Protein AF-A0ABD5WLC2-F1 (afdb_monomer_lite)

Structure (mmCIF, N/CA/C/O backbone):
data_AF-A0ABD5WLC2-F1
#
_entry.id   AF-A0ABD5WLC2-F1
#
loop_
_atom_site.group_PDB
_atom_site.id
_atom_site.type_symbol
_atom_site.label_atom_id
_atom_site.label_alt_id
_atom_site.label_comp_id
_atom_site.label_asym_id
_atom_site.label_entity_id
_atom_site.label_seq_id
_atom_site.pdbx_PDB_ins_code
_atom_site.Cartn_x
_atom_site.Cartn_y
_atom_site.Cartn_z
_atom_site.occupancy
_atom_site.B_iso_or_equiv
_atom_site.auth_seq_id
_atom_site.auth_comp_id
_atom_site.auth_asym_id
_atom_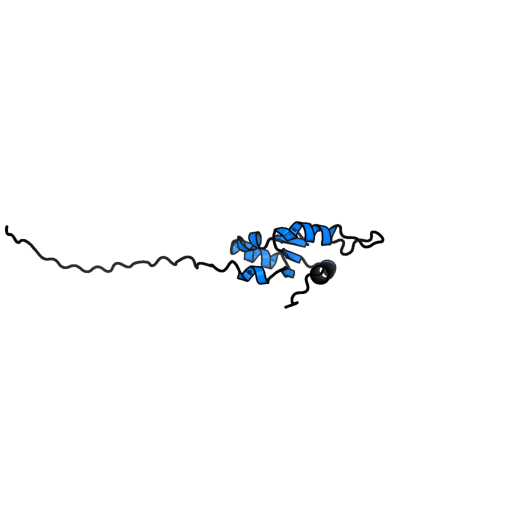site.auth_atom_id
_atom_site.pdbx_PDB_model_num
ATOM 1 N N . MET A 1 1 ? -1.142 -18.104 6.338 1.00 41.44 1 MET A N 1
ATOM 2 C CA . MET A 1 1 ? 0.045 -17.245 6.545 1.00 41.44 1 MET A CA 1
ATOM 3 C C . MET A 1 1 ? 1.067 -17.627 5.493 1.00 41.44 1 MET A C 1
ATOM 5 O O . MET A 1 1 ? 1.396 -18.803 5.408 1.00 41.44 1 MET A O 1
ATOM 9 N N . VAL A 1 2 ? 1.499 -16.685 4.658 1.00 39.34 2 VAL A N 1
ATOM 10 C CA . VAL A 1 2 ? 2.482 -16.940 3.595 1.00 39.34 2 VAL A CA 1
ATOM 11 C C . VAL A 1 2 ? 3.876 -16.928 4.231 1.00 39.34 2 VAL A C 1
ATOM 13 O O . VAL A 1 2 ? 4.502 -15.883 4.369 1.00 39.34 2 VAL A O 1
ATOM 16 N N . SER A 1 3 ? 4.316 -18.102 4.687 1.00 49.59 3 SER A N 1
ATOM 17 C CA . SER A 1 3 ? 5.538 -18.334 5.471 1.00 49.59 3 SER A CA 1
ATOM 18 C C . SER A 1 3 ? 6.831 -18.029 4.696 1.00 49.59 3 SER A C 1
ATOM 20 O O . SER A 1 3 ? 6.939 -18.297 3.501 1.00 49.59 3 SER A O 1
ATOM 22 N N . ASP A 1 4 ? 7.743 -17.352 5.393 1.00 55.06 4 ASP A N 1
ATOM 23 C CA . ASP A 1 4 ? 9.207 -17.242 5.273 1.00 55.06 4 ASP A CA 1
ATOM 24 C C . ASP A 1 4 ? 9.932 -17.834 4.054 1.00 55.06 4 ASP A C 1
ATOM 26 O O . ASP A 1 4 ? 10.586 -18.871 4.111 1.00 55.06 4 ASP A O 1
ATOM 30 N N . SER A 1 5 ? 9.967 -17.048 2.984 1.00 42.28 5 SER A N 1
ATOM 31 C CA . SER A 1 5 ? 11.115 -17.011 2.079 1.00 42.28 5 SER A CA 1
ATOM 32 C C . SER A 1 5 ? 11.302 -15.544 1.720 1.00 42.28 5 SER A C 1
ATOM 34 O O . SER A 1 5 ? 10.459 -14.964 1.033 1.00 42.28 5 SER A O 1
ATOM 36 N N . VAL A 1 6 ? 12.322 -14.916 2.304 1.00 49.66 6 VAL A N 1
ATOM 37 C CA . VAL A 1 6 ? 12.648 -13.502 2.098 1.00 49.66 6 VAL A CA 1
ATOM 38 C C . VAL A 1 6 ? 13.073 -13.360 0.641 1.00 49.66 6 VAL A C 1
ATOM 40 O O . VAL A 1 6 ? 14.160 -13.768 0.249 1.00 49.66 6 VAL A O 1
ATOM 43 N N . GLY A 1 7 ? 12.153 -12.901 -0.190 1.00 49.50 7 GLY A N 1
ATOM 44 C CA . GLY A 1 7 ? 12.321 -12.831 -1.627 1.00 49.50 7 GLY A CA 1
ATOM 45 C C . GLY A 1 7 ? 11.142 -12.069 -2.194 1.00 49.50 7 GLY A C 1
ATOM 46 O O . GLY A 1 7 ? 10.002 -12.319 -1.800 1.00 49.50 7 GLY A O 1
ATOM 47 N N . LEU A 1 8 ? 11.454 -11.131 -3.082 1.00 58.72 8 LEU A N 1
ATOM 48 C CA . LEU A 1 8 ? 10.618 -10.093 -3.697 1.00 58.72 8 LEU A CA 1
ATOM 49 C C . LEU A 1 8 ? 9.167 -10.495 -4.041 1.00 58.72 8 LEU A C 1
ATOM 51 O O . LEU A 1 8 ? 8.297 -9.635 -4.105 1.00 58.72 8 LEU A O 1
ATOM 55 N N . GLY A 1 9 ? 8.869 -11.787 -4.188 1.00 69.56 9 GLY A N 1
ATOM 56 C CA . GLY A 1 9 ? 7.538 -12.309 -4.485 1.00 69.56 9 GLY A CA 1
ATOM 57 C C . GLY A 1 9 ? 6.435 -11.933 -3.488 1.00 69.56 9 GLY A C 1
ATOM 58 O O . GLY A 1 9 ? 5.318 -11.702 -3.929 1.00 69.56 9 GLY A O 1
ATOM 59 N N . LYS A 1 10 ? 6.687 -11.826 -2.172 1.00 82.12 10 LYS A N 1
ATOM 60 C CA . LYS A 1 10 ? 5.603 -11.459 -1.224 1.00 82.12 10 LYS A CA 1
ATOM 61 C C . LYS A 1 10 ? 5.159 -10.007 -1.403 1.00 82.12 10 LYS A C 1
ATOM 63 O O . LYS A 1 10 ? 3.962 -9.746 -1.496 1.00 82.12 10 LYS A O 1
ATOM 68 N N . SER A 1 11 ? 6.121 -9.089 -1.493 1.00 86.56 11 SER A N 1
ATOM 69 C CA . SER A 1 11 ? 5.843 -7.674 -1.739 1.00 86.56 11 SER A CA 1
ATOM 70 C C . SER A 1 11 ? 5.243 -7.467 -3.126 1.00 86.56 11 SER A C 1
ATOM 72 O O . SER A 1 11 ? 4.278 -6.727 -3.260 1.00 86.56 11 SER A O 1
ATOM 74 N N . PHE A 1 12 ? 5.729 -8.199 -4.133 1.00 88.31 12 PHE A N 1
ATOM 75 C CA . PHE A 1 12 ? 5.188 -8.140 -5.490 1.00 88.31 12 PHE A CA 1
ATOM 76 C C . PHE A 1 12 ? 3.733 -8.629 -5.565 1.00 88.31 12 PHE A C 1
ATOM 78 O O . PHE A 1 12 ? 2.895 -7.968 -6.167 1.00 88.31 12 PHE A O 1
ATOM 85 N N . ILE A 1 13 ? 3.394 -9.734 -4.885 1.00 89.50 13 ILE A N 1
ATOM 86 C CA . ILE A 1 13 ? 1.998 -10.191 -4.752 1.00 89.50 13 ILE A CA 1
ATOM 87 C C . ILE A 1 13 ? 1.151 -9.131 -4.035 1.00 89.50 13 ILE A C 1
ATOM 89 O O . ILE A 1 13 ? 0.014 -8.887 -4.429 1.00 89.50 13 ILE A O 1
ATOM 93 N N . GLY A 1 14 ? 1.690 -8.495 -2.991 1.00 91.50 14 GLY A N 1
ATOM 94 C CA . GLY A 1 14 ? 1.020 -7.392 -2.304 1.00 91.50 14 GLY A CA 1
ATOM 95 C C . GLY A 1 14 ? 0.741 -6.205 -3.230 1.00 91.50 14 GLY A C 1
ATOM 96 O O . GLY A 1 14 ? -0.382 -5.708 -3.247 1.00 91.50 14 GLY A O 1
ATOM 97 N N . GLY A 1 15 ? 1.726 -5.803 -4.035 1.00 92.31 15 GLY A N 1
ATOM 98 C CA . GLY A 1 15 ? 1.581 -4.757 -5.047 1.00 92.31 15 GLY A CA 1
ATOM 99 C C . GLY A 1 15 ? 0.528 -5.098 -6.100 1.00 92.31 15 GLY A C 1
ATOM 100 O O . GLY A 1 15 ? -0.333 -4.273 -6.392 1.00 92.31 15 GLY A O 1
ATOM 101 N N . GLU A 1 16 ? 0.516 -6.336 -6.596 1.00 91.81 16 GLU A N 1
ATOM 102 C CA . GLU A 1 16 ? -0.464 -6.768 -7.600 1.00 91.81 16 GLU A CA 1
ATOM 103 C C . GLU A 1 16 ? -1.888 -6.818 -7.026 1.00 91.81 16 GLU A C 1
ATOM 105 O O . GLU A 1 16 ? -2.841 -6.406 -7.684 1.00 91.81 16 GLU A O 1
ATOM 110 N N . LEU A 1 17 ? -2.048 -7.239 -5.766 1.00 93.12 17 LEU A N 1
ATOM 111 C CA . LEU A 1 17 ? -3.337 -7.164 -5.073 1.00 93.12 17 LEU A CA 1
ATOM 112 C C . LEU A 1 17 ? -3.814 -5.716 -4.931 1.00 93.12 17 LEU A C 1
ATOM 114 O O . LEU A 1 17 ? -4.973 -5.422 -5.220 1.00 93.12 17 LEU A O 1
ATOM 118 N N . LEU A 1 18 ? -2.935 -4.805 -4.499 1.00 93.75 18 LEU A N 1
ATOM 119 C CA . LEU A 1 18 ? -3.265 -3.381 -4.403 1.00 93.75 18 LEU A CA 1
ATOM 120 C C . LEU A 1 18 ? -3.674 -2.822 -5.769 1.00 93.75 18 LEU A C 1
ATOM 122 O O . LEU A 1 18 ? -4.656 -2.086 -5.852 1.00 93.75 18 LEU A O 1
ATOM 126 N N . ARG A 1 19 ? -2.983 -3.222 -6.841 1.00 92.94 19 ARG A N 1
ATOM 127 C CA . ARG A 1 19 ? -3.305 -2.832 -8.215 1.00 92.94 19 ARG A CA 1
ATOM 128 C C . ARG A 1 19 ? -4.693 -3.300 -8.627 1.00 92.94 19 ARG A C 1
ATOM 130 O O . ARG A 1 19 ? -5.481 -2.485 -9.103 1.00 92.94 19 ARG A O 1
ATOM 137 N N . ASP A 1 20 ? -5.013 -4.571 -8.412 1.00 94.31 20 ASP A N 1
ATOM 138 C CA . ASP A 1 20 ? -6.322 -5.136 -8.752 1.00 94.31 20 ASP A CA 1
ATOM 139 C C . ASP A 1 20 ? -7.459 -4.413 -8.012 1.00 94.31 20 ASP A C 1
ATOM 141 O O . ASP A 1 20 ? -8.439 -3.963 -8.613 1.00 94.31 20 ASP A O 1
ATOM 145 N N . TYR A 1 21 ? -7.306 -4.179 -6.708 1.00 94.25 21 TYR A N 1
ATOM 146 C CA . TYR A 1 21 ? -8.295 -3.412 -5.948 1.00 94.25 21 TYR A CA 1
ATOM 147 C C . TYR A 1 21 ? -8.396 -1.960 -6.412 1.00 94.25 21 TYR A C 1
ATOM 149 O O . TYR A 1 21 ? -9.499 -1.401 -6.464 1.00 94.25 21 TYR A O 1
ATOM 157 N N . ARG A 1 22 ? -7.277 -1.352 -6.807 1.00 92.56 22 ARG A N 1
ATOM 158 C CA . ARG A 1 22 ? -7.270 0.025 -7.285 1.00 92.56 22 ARG A CA 1
ATOM 159 C C . ARG A 1 22 ? -7.958 0.177 -8.641 1.00 92.56 22 ARG A C 1
ATOM 161 O O . ARG A 1 22 ? -8.703 1.144 -8.807 1.00 92.56 22 ARG A O 1
ATOM 168 N N . LEU A 1 23 ? -7.793 -0.795 -9.544 1.00 91.19 23 LEU A N 1
ATOM 169 C CA . LEU A 1 23 ? -8.532 -0.900 -10.812 1.00 91.19 23 LEU A CA 1
ATOM 170 C C . LEU A 1 23 ? -10.042 -1.072 -10.588 1.00 91.19 23 LEU A C 1
ATOM 172 O O . LEU A 1 23 ? -10.849 -0.571 -11.368 1.00 91.19 23 LEU A O 1
ATOM 176 N N . ASN A 1 24 ? -10.433 -1.699 -9.478 1.00 93.31 24 ASN A N 1
ATOM 177 C CA . ASN A 1 24 ? -11.824 -1.823 -9.037 1.00 93.31 24 ASN A CA 1
ATOM 178 C C . ASN A 1 24 ? -12.340 -0.599 -8.243 1.00 93.31 24 ASN A C 1
ATOM 180 O O . ASN A 1 24 ? -13.376 -0.687 -7.574 1.00 93.31 24 ASN A O 1
ATOM 184 N N . ASN A 1 25 ? -11.639 0.542 -8.301 1.00 91.50 25 ASN A N 1
ATOM 185 C CA . ASN A 1 25 ? -11.968 1.788 -7.595 1.00 91.50 25 ASN A CA 1
ATOM 186 C C . ASN A 1 25 ? -12.115 1.633 -6.070 1.00 91.50 25 ASN A C 1
ATOM 188 O O . ASN A 1 25 ? -12.920 2.324 -5.444 1.00 91.50 25 ASN A O 1
ATOM 192 N N . LYS A 1 26 ? -11.350 0.723 -5.459 1.00 94.50 26 LYS A N 1
ATOM 193 C CA . LYS A 1 26 ? -11.294 0.570 -4.000 1.00 94.50 26 LYS A CA 1
ATOM 194 C C . LYS A 1 26 ? -10.180 1.421 -3.404 1.00 94.50 26 LYS A C 1
ATOM 196 O O . LYS A 1 26 ? -9.094 1.521 -3.976 1.00 94.50 26 LYS A O 1
ATOM 201 N N . ARG A 1 27 ? -10.451 2.007 -2.237 1.00 94.38 27 ARG A N 1
ATOM 202 C CA . ARG A 1 27 ? -9.461 2.730 -1.434 1.00 94.38 27 ARG A CA 1
ATOM 203 C C . ARG A 1 27 ? -8.669 1.729 -0.606 1.00 94.38 27 ARG A C 1
ATOM 205 O O . ARG A 1 27 ? -9.254 0.961 0.162 1.00 94.38 27 ARG A O 1
ATOM 212 N N . CYS A 1 28 ? -7.353 1.740 -0.757 1.00 94.75 28 CYS A N 1
ATOM 213 C CA . CYS A 1 28 ? -6.461 0.763 -0.151 1.00 94.75 28 CYS A CA 1
ATOM 214 C C . CYS A 1 28 ? -5.521 1.423 0.862 1.00 94.75 28 CYS A C 1
ATOM 216 O O . CYS A 1 28 ? -4.902 2.439 0.571 1.00 94.75 28 CYS A O 1
ATOM 218 N N . LEU A 1 29 ? -5.374 0.811 2.032 1.00 94.75 29 LEU A N 1
ATOM 219 C CA . LEU A 1 29 ? -4.377 1.193 3.026 1.00 94.75 29 LEU A CA 1
ATOM 220 C C . LEU A 1 29 ? -3.344 0.080 3.151 1.00 94.75 29 LEU A C 1
ATOM 222 O O . LEU A 1 29 ? -3.688 -1.061 3.468 1.00 94.75 29 LEU A O 1
ATOM 226 N N . LEU A 1 30 ? -2.077 0.416 2.948 1.00 94.56 30 LEU A N 1
ATOM 227 C CA . LEU A 1 30 ? -0.959 -0.483 3.181 1.00 94.56 30 LEU A CA 1
ATOM 228 C C . LEU A 1 30 ? -0.312 -0.155 4.530 1.00 94.56 30 LEU A C 1
ATOM 230 O O . LEU A 1 30 ? 0.142 0.962 4.759 1.00 94.56 30 LEU A O 1
ATOM 234 N N . ILE A 1 31 ? -0.255 -1.132 5.433 1.00 93.25 31 ILE A N 1
ATOM 235 C CA . ILE A 1 31 ? 0.395 -0.997 6.735 1.00 93.25 31 ILE A CA 1
ATOM 236 C C . ILE A 1 31 ? 1.689 -1.801 6.745 1.00 93.25 31 ILE A C 1
ATOM 238 O O . ILE A 1 31 ? 1.660 -3.024 6.612 1.00 93.25 31 ILE A O 1
ATOM 242 N N . VAL A 1 32 ? 2.817 -1.122 6.937 1.00 92.38 32 VAL A N 1
ATOM 243 C CA . VAL A 1 32 ? 4.165 -1.706 6.822 1.00 92.38 32 VAL A CA 1
ATOM 244 C C . VAL A 1 32 ? 5.055 -1.293 7.996 1.00 92.38 32 VAL A C 1
ATOM 246 O O . VAL A 1 32 ? 4.775 -0.317 8.697 1.00 92.38 32 VAL A O 1
ATOM 249 N N . PRO A 1 33 ? 6.150 -2.008 8.285 1.00 90.31 33 PRO A N 1
ATOM 250 C CA . PRO A 1 33 ? 7.184 -1.497 9.177 1.00 90.31 33 PRO A CA 1
ATOM 251 C C . PRO A 1 33 ? 7.713 -0.138 8.708 1.00 90.31 33 PRO A C 1
ATOM 253 O O . PRO A 1 33 ? 7.908 0.066 7.517 1.00 90.31 33 PRO A O 1
ATOM 256 N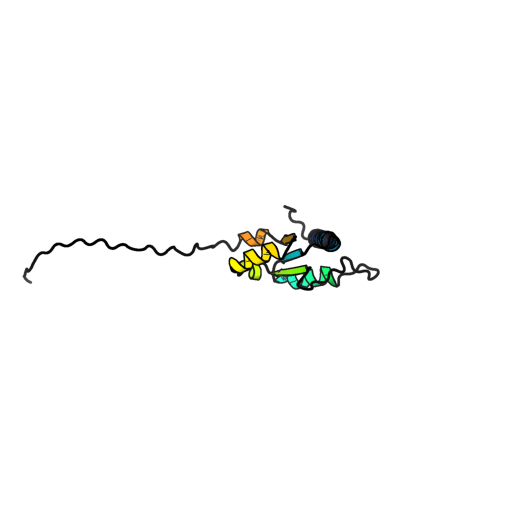 N . ALA A 1 34 ? 8.011 0.773 9.641 1.00 88.50 34 ALA A N 1
ATOM 257 C CA . ALA A 1 34 ? 8.457 2.130 9.300 1.00 88.50 34 ALA A CA 1
ATOM 258 C C . ALA A 1 34 ? 9.704 2.160 8.399 1.00 88.50 34 ALA A C 1
ATOM 260 O O . ALA A 1 34 ? 9.852 3.061 7.587 1.00 88.50 34 ALA A O 1
ATOM 261 N N . ASN A 1 35 ? 10.581 1.163 8.529 1.00 87.56 35 ASN A N 1
ATOM 262 C CA . ASN A 1 35 ? 11.793 1.030 7.726 1.00 87.56 35 ASN A CA 1
ATOM 263 C C . ASN A 1 35 ? 11.548 0.505 6.298 1.00 87.56 35 ASN A C 1
ATOM 265 O O . ASN A 1 35 ? 12.499 0.438 5.532 1.00 87.56 35 ASN A O 1
ATOM 269 N N . LEU A 1 36 ? 10.328 0.063 5.977 1.00 90.50 36 LEU A N 1
ATOM 270 C CA . LEU A 1 36 ? 9.943 -0.432 4.652 1.00 90.50 36 LEU A CA 1
ATOM 271 C C . LEU A 1 36 ? 8.997 0.527 3.922 1.00 90.50 36 LEU A C 1
ATOM 273 O O . LEU A 1 36 ? 8.679 0.263 2.771 1.00 90.50 36 LEU A O 1
ATOM 277 N N . THR A 1 37 ? 8.548 1.615 4.557 1.00 91.56 37 THR A N 1
ATOM 278 C CA . THR A 1 37 ? 7.635 2.591 3.941 1.00 91.56 37 THR A CA 1
ATOM 279 C C . THR A 1 37 ? 8.183 3.099 2.610 1.00 91.56 37 THR A C 1
ATOM 281 O O . THR A 1 37 ? 7.515 2.938 1.598 1.00 91.56 37 THR A O 1
ATOM 284 N N . ASP A 1 38 ? 9.414 3.616 2.602 1.00 91.44 38 ASP A N 1
ATOM 285 C CA . ASP A 1 38 ? 10.031 4.185 1.396 1.00 91.44 38 ASP A CA 1
ATOM 286 C C . ASP A 1 38 ? 10.230 3.111 0.319 1.00 91.44 38 ASP A C 1
ATOM 288 O O . ASP A 1 38 ? 9.858 3.303 -0.829 1.00 91.44 38 ASP A O 1
ATOM 292 N N . GLN A 1 39 ? 10.684 1.91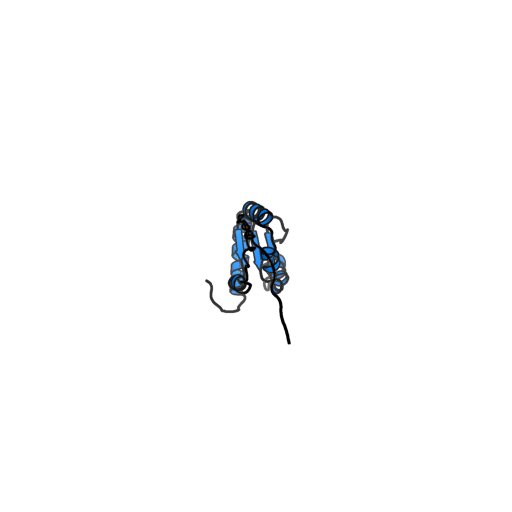7 0.716 1.00 91.50 39 GLN A N 1
ATOM 293 C CA . GLN A 1 39 ? 10.837 0.785 -0.201 1.00 91.50 39 GLN A CA 1
ATOM 294 C C . GLN A 1 39 ? 9.506 0.381 -0.862 1.00 91.50 39 GLN A C 1
ATOM 296 O O . GLN A 1 39 ? 9.488 -0.022 -2.023 1.00 91.50 39 GLN A O 1
ATOM 301 N N . TRP A 1 40 ? 8.395 0.439 -0.125 1.00 93.38 40 TRP A N 1
ATOM 302 C CA . TRP A 1 40 ? 7.070 0.148 -0.667 1.00 93.38 40 TRP A CA 1
ATOM 303 C C . TRP A 1 40 ? 6.573 1.261 -1.588 1.00 93.38 40 TRP A C 1
ATOM 305 O O . TRP A 1 40 ? 5.993 0.948 -2.623 1.00 93.38 40 TRP A O 1
ATOM 315 N N . THR A 1 41 ? 6.820 2.526 -1.248 1.00 93.56 41 THR A N 1
ATOM 316 C CA . THR A 1 41 ? 6.527 3.667 -2.124 1.00 93.56 41 THR A CA 1
ATOM 317 C C . THR A 1 41 ? 7.256 3.520 -3.459 1.00 93.56 41 THR A C 1
ATOM 319 O O . THR A 1 41 ? 6.601 3.480 -4.499 1.00 93.56 41 THR A O 1
ATOM 322 N N . ASP A 1 42 ? 8.574 3.300 -3.421 1.00 92.50 42 ASP A N 1
ATOM 323 C CA . ASP A 1 42 ? 9.409 3.111 -4.613 1.00 92.50 42 ASP A CA 1
ATOM 324 C C . ASP A 1 42 ? 8.929 1.913 -5.447 1.00 92.50 42 ASP A C 1
ATOM 326 O O . ASP A 1 42 ? 8.837 1.986 -6.671 1.00 92.50 42 ASP A O 1
ATOM 330 N N . LEU A 1 43 ? 8.571 0.798 -4.794 1.00 92.50 43 LEU A N 1
ATOM 331 C CA . LEU A 1 43 ? 8.055 -0.388 -5.480 1.00 92.50 43 LEU A CA 1
ATOM 332 C C . LEU A 1 43 ? 6.754 -0.096 -6.238 1.00 92.50 43 LEU A C 1
ATOM 334 O O . LEU A 1 43 ? 6.564 -0.611 -7.336 1.00 92.50 43 LEU A O 1
ATOM 338 N N . LEU A 1 44 ? 5.840 0.669 -5.643 1.00 92.88 44 LEU A N 1
ATOM 339 C CA . LEU A 1 44 ? 4.499 0.896 -6.182 1.00 92.88 44 LEU A CA 1
ATOM 340 C C . LEU A 1 44 ? 4.475 1.994 -7.254 1.00 92.88 44 LEU A C 1
ATOM 342 O O . LEU A 1 44 ? 3.760 1.842 -8.250 1.00 92.88 44 LEU A O 1
ATOM 346 N N . GLN A 1 45 ? 5.251 3.062 -7.058 1.00 93.50 45 GLN A N 1
ATOM 347 C CA . GLN A 1 45 ? 5.292 4.224 -7.948 1.00 93.50 45 GLN A CA 1
ATOM 348 C C . GLN A 1 45 ? 6.339 4.072 -9.056 1.00 93.50 45 GLN A C 1
ATOM 350 O O . GLN A 1 45 ? 6.002 4.223 -10.230 1.00 93.50 45 GLN A O 1
ATOM 355 N N . ASP A 1 46 ? 7.576 3.726 -8.694 1.00 91.12 46 ASP A N 1
ATOM 356 C CA . ASP A 1 46 ? 8.744 3.959 -9.551 1.00 91.12 46 ASP A CA 1
ATOM 357 C C . ASP A 1 46 ? 9.389 2.681 -10.100 1.00 91.12 46 ASP A C 1
ATOM 359 O O . ASP A 1 46 ? 10.195 2.745 -11.028 1.00 91.12 46 ASP A O 1
ATOM 363 N N . ALA A 1 47 ? 9.073 1.505 -9.552 1.00 91.06 47 ALA A N 1
ATOM 364 C CA . ALA A 1 47 ? 9.706 0.271 -9.999 1.00 91.06 47 ALA A CA 1
ATOM 365 C C . ALA A 1 47 ? 9.267 -0.119 -11.418 1.00 91.06 47 ALA A C 1
ATOM 367 O O . ALA A 1 47 ? 8.075 -0.266 -11.711 1.00 91.06 47 ALA A O 1
ATOM 368 N N . THR A 1 48 ? 10.259 -0.366 -12.275 1.00 91.62 48 THR A N 1
ATOM 369 C CA . THR A 1 48 ? 10.082 -0.729 -13.684 1.00 91.62 48 THR A CA 1
ATOM 370 C C . THR A 1 48 ? 10.748 -2.055 -14.041 1.00 91.62 48 THR A C 1
ATOM 372 O O . THR A 1 48 ? 11.706 -2.478 -13.389 1.00 91.62 48 THR A O 1
ATOM 375 N N . ASP A 1 49 ? 10.274 -2.682 -15.114 1.00 89.44 49 ASP A N 1
ATOM 376 C CA . ASP A 1 49 ? 10.939 -3.815 -15.757 1.00 89.44 49 ASP A CA 1
ATOM 377 C C . ASP A 1 49 ? 12.221 -3.401 -16.514 1.00 89.44 49 ASP A C 1
ATOM 379 O O . ASP A 1 49 ? 12.637 -2.239 -16.499 1.00 89.44 49 ASP A O 1
ATOM 383 N N . GLU A 1 50 ? 12.876 -4.373 -17.160 1.00 89.69 50 GLU A N 1
ATOM 384 C CA . GLU A 1 50 ? 14.110 -4.162 -17.936 1.00 89.69 50 GLU A CA 1
ATOM 385 C C . GLU A 1 50 ? 13.910 -3.232 -19.146 1.00 89.69 50 GLU A C 1
ATOM 387 O O . GLU A 1 50 ? 14.864 -2.596 -19.596 1.00 89.69 50 GLU A O 1
ATOM 392 N N . ASP A 1 51 ? 12.673 -3.120 -19.633 1.00 92.56 51 ASP A N 1
ATOM 393 C CA . ASP A 1 51 ? 12.278 -2.270 -20.756 1.00 92.56 51 ASP A CA 1
ATOM 394 C C . ASP A 1 51 ? 11.829 -0.865 -20.296 1.00 92.56 51 ASP A C 1
ATOM 396 O O . ASP A 1 51 ? 11.527 -0.002 -21.125 1.00 92.56 51 ASP A O 1
ATOM 400 N N . GLY A 1 52 ? 11.809 -0.605 -18.983 1.00 89.50 52 GLY A N 1
ATOM 401 C CA . GLY A 1 52 ? 11.400 0.668 -18.391 1.00 89.50 52 GLY A CA 1
ATOM 402 C C . GLY A 1 52 ? 9.888 0.838 -18.223 1.00 89.50 52 GLY A C 1
ATOM 403 O O . GLY A 1 52 ? 9.433 1.950 -17.946 1.00 89.50 52 GLY A O 1
ATOM 404 N N . ASN A 1 53 ? 9.090 -0.223 -18.367 1.00 90.50 53 ASN A N 1
ATOM 405 C CA . ASN A 1 53 ? 7.655 -0.163 -18.092 1.00 90.50 53 ASN A CA 1
ATOM 406 C C . ASN A 1 53 ? 7.398 -0.294 -16.586 1.00 90.50 53 ASN A C 1
ATOM 408 O O . ASN A 1 53 ? 7.990 -1.163 -15.943 1.00 90.50 53 ASN A O 1
ATOM 412 N N . PRO A 1 54 ? 6.492 0.508 -16.004 1.00 91.31 54 PRO A N 1
ATOM 413 C CA . PRO A 1 54 ? 6.202 0.430 -14.578 1.00 91.31 54 PRO A CA 1
ATOM 414 C C . PRO A 1 54 ? 5.494 -0.885 -14.231 1.00 91.31 54 PRO A C 1
ATOM 416 O O . PRO A 1 54 ? 4.550 -1.290 -14.914 1.00 91.31 54 PRO A O 1
ATOM 419 N N . PHE A 1 55 ? 5.904 -1.533 -13.137 1.00 88.88 55 PHE A N 1
ATOM 420 C CA . PHE A 1 55 ? 5.283 -2.784 -12.687 1.00 88.88 55 PHE A CA 1
ATOM 421 C C . PHE A 1 55 ? 3.830 -2.578 -12.247 1.00 88.88 55 PHE A C 1
ATOM 423 O O . PHE A 1 55 ? 2.935 -3.308 -12.679 1.00 88.88 55 PHE A O 1
ATOM 430 N N . PHE A 1 56 ? 3.598 -1.576 -11.392 1.00 91.44 56 PHE A N 1
ATOM 431 C CA . PHE A 1 56 ? 2.286 -1.313 -10.793 1.00 91.44 56 PHE A CA 1
ATOM 432 C C . PHE A 1 56 ? 1.714 0.046 -11.189 1.00 91.44 56 PHE A C 1
ATOM 434 O O . PHE A 1 56 ? 0.510 0.128 -11.437 1.00 91.44 56 PHE A O 1
ATOM 441 N N . ASN A 1 57 ? 2.562 1.080 -11.288 1.00 92.12 57 ASN A N 1
ATOM 442 C CA . ASN A 1 57 ? 2.158 2.455 -11.593 1.00 92.12 57 ASN A CA 1
ATOM 443 C C . ASN A 1 57 ? 1.038 2.952 -10.657 1.00 92.12 57 ASN A C 1
ATOM 445 O O . ASN A 1 57 ? 0.004 3.456 -11.106 1.00 92.12 57 ASN A O 1
ATOM 449 N N . LEU A 1 58 ? 1.204 2.719 -9.354 1.00 92.19 58 LEU A N 1
ATOM 450 C CA . LEU A 1 58 ? 0.228 3.071 -8.329 1.00 92.19 58 LEU A CA 1
ATOM 451 C C . LEU A 1 58 ? 0.693 4.297 -7.560 1.00 92.19 58 LEU A C 1
ATOM 453 O O . LEU A 1 58 ? 1.691 4.242 -6.849 1.00 92.19 58 LEU A O 1
ATOM 457 N N . ASP A 1 59 ? -0.074 5.379 -7.661 1.00 91.69 59 ASP A N 1
ATOM 458 C CA . ASP A 1 59 ? 0.229 6.608 -6.941 1.00 91.69 59 ASP A CA 1
ATOM 459 C C . ASP A 1 59 ? -0.208 6.525 -5.472 1.00 91.69 59 ASP A C 1
ATOM 461 O O . ASP A 1 59 ? -1.373 6.241 -5.172 1.00 91.69 59 ASP A O 1
ATOM 465 N N . VAL A 1 60 ? 0.728 6.778 -4.557 1.00 91.31 60 VAL A N 1
ATOM 466 C CA . VAL A 1 60 ? 0.485 6.893 -3.117 1.00 91.31 60 VAL A CA 1
ATOM 467 C C . VAL A 1 60 ? 0.036 8.326 -2.823 1.00 91.31 60 VAL A C 1
ATOM 469 O O . VAL A 1 60 ? 0.793 9.173 -2.354 1.00 91.31 60 VAL A O 1
ATOM 472 N N . ASP A 1 61 ? -1.225 8.601 -3.146 1.00 89.50 61 ASP A N 1
ATOM 473 C CA . ASP A 1 61 ? -1.838 9.931 -3.080 1.00 89.50 61 ASP A CA 1
ATOM 474 C C . ASP A 1 61 ? -2.429 10.281 -1.698 1.00 89.50 61 ASP A C 1
ATOM 476 O O . ASP A 1 61 ? -2.908 11.397 -1.480 1.00 89.50 61 ASP A O 1
ATOM 480 N N . GLY A 1 62 ? -2.446 9.327 -0.761 1.00 86.88 62 GLY A N 1
ATOM 481 C CA . GLY A 1 62 ? -3.032 9.488 0.571 1.00 86.88 62 GLY A CA 1
ATOM 482 C C . GLY A 1 62 ? -4.566 9.517 0.589 1.00 86.88 62 GLY A C 1
ATOM 483 O O . GLY A 1 62 ? -5.164 9.716 1.647 1.00 86.88 62 GLY A O 1
ATOM 484 N N . THR A 1 63 ? -5.226 9.326 -0.558 1.00 86.94 63 THR A N 1
ATOM 485 C CA . THR A 1 63 ? -6.694 9.377 -0.678 1.00 86.94 63 THR A CA 1
ATOM 486 C C . THR A 1 63 ? -7.286 8.061 -1.160 1.00 86.94 63 THR A C 1
ATOM 488 O O . THR A 1 63 ? -8.292 7.596 -0.621 1.00 86.94 63 THR A O 1
ATOM 491 N N . HIS A 1 64 ? -6.653 7.429 -2.142 1.00 89.50 64 HIS A N 1
ATOM 492 C CA . HIS A 1 64 ? -7.057 6.140 -2.674 1.00 89.50 64 HIS A CA 1
ATOM 493 C C . HIS A 1 64 ? -6.031 5.044 -2.422 1.00 89.50 64 HIS A C 1
ATOM 495 O O . HIS A 1 64 ? -6.408 3.872 -2.380 1.00 89.50 64 HIS A O 1
ATOM 501 N N . LEU A 1 65 ? -4.767 5.416 -2.244 1.00 93.94 65 LEU A N 1
ATOM 502 C CA . LEU A 1 65 ? -3.735 4.541 -1.719 1.00 93.94 65 LEU A CA 1
ATOM 503 C C . LEU A 1 65 ? -2.899 5.326 -0.711 1.00 93.94 65 LEU A C 1
ATOM 505 O O . LEU A 1 65 ? -2.326 6.359 -1.045 1.00 93.94 65 LEU A O 1
ATOM 509 N N . ASP A 1 66 ? -2.840 4.834 0.521 1.00 94.25 66 ASP A N 1
ATOM 510 C CA . ASP A 1 66 ? -1.972 5.391 1.559 1.00 94.25 66 ASP A CA 1
ATOM 511 C C . ASP A 1 66 ? -1.084 4.299 2.153 1.00 94.25 66 ASP A C 1
ATOM 513 O O . ASP A 1 66 ? -1.462 3.121 2.209 1.00 94.25 66 ASP A O 1
ATOM 517 N N . ILE A 1 67 ? 0.097 4.704 2.614 1.00 94.25 67 ILE A N 1
ATOM 518 C CA . ILE A 1 67 ? 1.048 3.838 3.300 1.00 94.25 67 ILE A CA 1
ATOM 519 C C . ILE A 1 67 ? 1.244 4.361 4.718 1.00 94.25 67 ILE A C 1
ATOM 521 O O . ILE A 1 67 ? 1.690 5.482 4.963 1.00 94.25 67 ILE A O 1
ATOM 525 N N . MET A 1 68 ? 0.946 3.506 5.688 1.00 92.19 68 MET A N 1
ATOM 526 C CA . MET A 1 68 ? 1.056 3.820 7.101 1.00 92.19 68 MET A CA 1
ATOM 527 C C . MET A 1 68 ? 2.040 2.886 7.792 1.00 92.19 68 MET A C 1
ATOM 529 O O . MET A 1 68 ? 2.007 1.670 7.629 1.00 92.19 68 MET A O 1
ATOM 533 N N . SER A 1 69 ? 2.885 3.441 8.659 1.00 91.69 69 SER A N 1
ATOM 534 C CA . SER A 1 69 ? 3.736 2.598 9.488 1.00 91.69 69 SER A CA 1
ATOM 535 C C . SER A 1 69 ? 2.940 1.905 10.599 1.00 91.69 69 SER A C 1
ATOM 537 O O . SER A 1 69 ? 2.037 2.496 11.199 1.00 91.69 69 SER A O 1
ATOM 539 N N . ILE A 1 70 ? 3.324 0.675 10.952 1.00 88.12 70 ILE A N 1
ATOM 540 C CA . ILE A 1 70 ? 2.732 -0.073 12.079 1.00 88.12 70 ILE A CA 1
ATOM 541 C C . ILE A 1 70 ? 2.757 0.764 13.367 1.00 88.12 70 ILE A C 1
ATOM 543 O O . ILE A 1 70 ? 1.768 0.817 14.095 1.00 88.12 70 ILE A O 1
ATOM 547 N N . SER A 1 71 ? 3.863 1.464 13.634 1.00 86.19 71 SER A N 1
ATOM 548 C CA . SER A 1 71 ? 4.003 2.323 14.815 1.00 86.19 71 SER A CA 1
ATOM 549 C C . SER A 1 71 ? 3.002 3.481 14.818 1.00 86.19 71 SER A C 1
ATOM 551 O O . SER A 1 71 ? 2.442 3.794 15.864 1.00 86.19 71 SER A O 1
ATOM 553 N N . LYS A 1 72 ? 2.741 4.108 13.661 1.00 86.56 72 LYS A N 1
ATOM 554 C CA . LYS A 1 72 ? 1.732 5.171 13.538 1.00 86.56 72 LYS A CA 1
ATOM 555 C C . LYS A 1 72 ? 0.329 4.611 13.760 1.00 86.56 72 LYS A C 1
ATOM 557 O O . LYS A 1 72 ? -0.422 5.189 14.537 1.00 86.56 72 LYS A O 1
ATOM 562 N N . PHE A 1 73 ? 0.023 3.461 13.162 1.00 86.56 73 PHE A N 1
ATOM 563 C CA . PHE A 1 73 ? -1.266 2.786 13.315 1.00 86.56 73 PHE A CA 1
ATOM 564 C C . PHE A 1 73 ? -1.570 2.413 14.777 1.00 86.56 73 PHE A C 1
ATOM 566 O O . PHE A 1 73 ? -2.686 2.601 15.250 1.00 86.56 73 PHE A O 1
ATOM 573 N N . GLN A 1 74 ? -0.571 1.933 15.523 1.00 83.56 74 GLN A N 1
ATOM 574 C CA . GLN A 1 74 ? -0.719 1.571 16.940 1.00 83.56 74 GLN A CA 1
ATOM 575 C C . GLN A 1 74 ? -0.954 2.771 17.868 1.00 83.56 74 GLN A C 1
ATOM 577 O O . GLN A 1 74 ? -1.526 2.601 18.942 1.00 83.56 74 GLN A O 1
ATOM 582 N N . ASN A 1 75 ? -0.523 3.967 17.464 1.00 85.69 75 ASN A N 1
ATOM 583 C CA . ASN A 1 75 ? -0.697 5.199 18.233 1.00 85.69 75 ASN A CA 1
ATOM 584 C C . ASN A 1 75 ? -2.021 5.922 17.928 1.00 85.69 75 ASN A C 1
ATOM 586 O O . ASN A 1 75 ? -2.282 6.975 18.511 1.00 85.69 75 ASN A O 1
ATOM 590 N N . LEU A 1 76 ? -2.850 5.397 17.017 1.00 84.56 76 LEU A N 1
ATOM 591 C CA . LEU A 1 76 ? -4.147 5.991 16.694 1.00 84.56 76 LEU A CA 1
ATOM 592 C C . LEU A 1 76 ? -5.128 5.860 17.865 1.00 84.56 76 LEU A C 1
ATOM 594 O O . LEU A 1 76 ? -5.163 4.853 18.576 1.00 84.56 76 LEU A O 1
ATOM 598 N N . THR A 1 77 ? -5.965 6.880 18.045 1.00 86.00 77 THR A N 1
ATOM 599 C CA . THR A 1 77 ? -7.055 6.841 19.023 1.00 86.00 77 THR A CA 1
ATOM 600 C C . THR A 1 77 ? -8.201 5.965 18.514 1.00 86.00 77 THR A C 1
ATOM 602 O O . THR A 1 77 ? -8.318 5.674 17.322 1.00 86.00 77 THR A O 1
ATOM 605 N N . TYR A 1 78 ? -9.091 5.553 19.420 1.00 82.00 78 TYR A N 1
ATOM 606 C CA . TYR A 1 78 ? -10.273 4.772 19.047 1.00 82.00 78 TYR A CA 1
ATOM 607 C C . TYR A 1 78 ? -11.177 5.509 18.048 1.00 82.00 78 TYR A C 1
ATOM 609 O O . TYR A 1 78 ? -11.714 4.883 17.140 1.00 82.00 78 TYR A O 1
ATOM 617 N N . GLU A 1 79 ? -11.321 6.826 18.203 1.00 82.50 79 GLU A N 1
ATOM 618 C CA . GLU A 1 79 ? -12.118 7.683 17.319 1.00 82.50 79 GLU A CA 1
ATOM 619 C C . GLU A 1 79 ? -11.550 7.668 15.895 1.00 82.50 79 GLU A C 1
ATOM 621 O O . GLU A 1 79 ? -12.260 7.314 14.954 1.00 82.50 79 GLU A O 1
ATOM 626 N N . THR A 1 80 ? -10.242 7.899 15.749 1.00 81.69 80 THR A N 1
ATOM 627 C CA . THR A 1 80 ? -9.564 7.838 14.448 1.00 81.69 80 THR A CA 1
ATOM 628 C C . THR A 1 80 ? -9.630 6.436 13.835 1.00 81.69 80 THR A C 1
ATOM 630 O O . THR A 1 80 ? -9.835 6.294 12.635 1.00 81.69 80 THR A O 1
ATOM 633 N N . LEU A 1 81 ? -9.546 5.367 14.635 1.00 82.50 81 LEU A N 1
ATOM 634 C CA . LEU A 1 81 ? -9.704 3.999 14.123 1.00 82.50 81 LEU A CA 1
ATOM 635 C C . LEU A 1 81 ? -11.099 3.722 13.537 1.00 82.50 81 LEU A C 1
ATOM 637 O O . LEU A 1 81 ? -11.223 2.875 12.650 1.00 82.50 81 LEU A O 1
ATOM 641 N N . GLN A 1 82 ? -12.152 4.392 14.017 1.00 81.81 82 GLN A N 1
ATOM 642 C CA . GLN A 1 82 ? -13.493 4.253 13.437 1.00 81.81 82 GLN A CA 1
ATOM 643 C C . GLN A 1 82 ? -13.609 4.975 12.095 1.00 81.81 82 GLN A C 1
ATOM 645 O O . GLN A 1 82 ? -14.185 4.419 11.162 1.00 81.81 82 GLN A O 1
ATOM 650 N N . GLU A 1 83 ? -13.010 6.159 11.971 1.00 83.00 83 GLU A N 1
ATOM 651 C CA . GLU A 1 83 ? -12.929 6.887 10.698 1.00 83.00 83 GLU A CA 1
ATOM 652 C C . GLU A 1 83 ? -12.168 6.067 9.649 1.00 83.00 83 GLU A C 1
ATOM 654 O O . GLU A 1 83 ? -12.633 5.909 8.521 1.00 83.00 83 GLU A O 1
ATOM 659 N N . PHE A 1 84 ? -11.064 5.428 10.049 1.00 81.69 84 PHE A N 1
ATOM 660 C CA . PHE A 1 8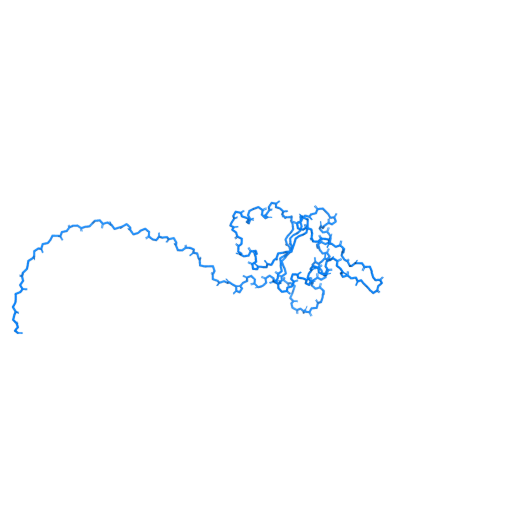4 ? -10.263 4.566 9.175 1.00 81.69 84 PHE A CA 1
ATOM 661 C C . PHE A 1 84 ? -11.074 3.429 8.548 1.00 81.69 84 PHE A C 1
ATOM 663 O O . PHE A 1 84 ? -10.920 3.142 7.363 1.00 81.69 84 PHE A O 1
ATOM 670 N N . LYS A 1 85 ? -11.978 2.804 9.312 1.00 78.75 85 LYS A N 1
ATOM 671 C CA . LYS A 1 85 ? -12.851 1.736 8.795 1.00 78.75 85 LYS A CA 1
ATOM 672 C C . LYS A 1 85 ? -13.832 2.218 7.729 1.00 78.75 85 LYS A C 1
ATOM 674 O O . LYS A 1 85 ? -14.307 1.407 6.944 1.00 78.75 85 LYS A O 1
ATOM 679 N N . GLN A 1 86 ? -14.183 3.501 7.739 1.00 83.19 86 GLN A N 1
ATOM 680 C CA . GLN A 1 86 ? -15.088 4.103 6.757 1.00 83.19 86 GLN A CA 1
ATOM 681 C C . GLN A 1 86 ? -14.327 4.674 5.551 1.00 83.19 86 GLN A C 1
ATOM 683 O O . GLN A 1 86 ? -14.892 4.824 4.464 1.00 83.19 86 GLN A O 1
ATOM 688 N N . GLN A 1 87 ? -13.049 5.005 5.738 1.00 87.81 87 GLN A N 1
ATOM 689 C CA . GLN A 1 87 ? -12.185 5.597 4.720 1.00 87.81 87 GLN A CA 1
ATOM 690 C C . GLN A 1 87 ? -11.515 4.573 3.805 1.00 87.81 87 GLN A C 1
ATOM 692 O O . GLN A 1 87 ? -11.278 4.887 2.644 1.00 87.81 87 GLN A O 1
ATOM 697 N N . TRP A 1 88 ? -11.239 3.363 4.285 1.00 92.81 88 TRP A N 1
ATOM 698 C CA . TRP A 1 88 ? -10.494 2.362 3.521 1.00 92.81 88 TRP A CA 1
ATOM 699 C C . TRP A 1 88 ? -11.337 1.114 3.282 1.00 92.81 88 TRP A C 1
ATOM 701 O O . TRP A 1 88 ? -11.919 0.560 4.212 1.00 92.81 88 TRP A O 1
ATOM 711 N N . ASP A 1 89 ? -11.388 0.664 2.030 1.00 93.31 89 ASP A N 1
ATOM 712 C CA . ASP A 1 89 ? -12.134 -0.532 1.631 1.00 93.31 89 ASP A CA 1
ATOM 713 C C . ASP A 1 89 ? -11.293 -1.802 1.821 1.00 93.31 89 ASP A C 1
ATOM 715 O O . ASP A 1 89 ? -11.820 -2.869 2.138 1.00 93.31 89 ASP A O 1
ATOM 719 N N . VAL A 1 90 ? -9.976 -1.686 1.626 1.00 93.06 90 VAL A N 1
ATOM 720 C CA . VAL A 1 90 ? -9.016 -2.788 1.736 1.00 93.06 90 VAL A CA 1
ATOM 721 C C . VAL A 1 90 ? -7.842 -2.349 2.596 1.00 93.06 90 VAL A C 1
ATOM 723 O O . VAL A 1 90 ? -7.286 -1.273 2.396 1.00 93.06 90 VAL A O 1
ATOM 726 N N . VAL A 1 91 ? -7.442 -3.200 3.541 1.00 92.19 91 VAL A N 1
ATOM 727 C CA . VAL A 1 91 ? -6.246 -2.986 4.361 1.00 92.19 91 VAL A CA 1
ATOM 728 C C . VAL A 1 91 ? -5.299 -4.158 4.155 1.00 92.19 91 VAL A C 1
ATOM 730 O O . VAL A 1 91 ? -5.617 -5.292 4.521 1.00 92.19 91 VAL A O 1
ATOM 733 N N . LEU A 1 92 ? -4.137 -3.882 3.571 1.00 92.69 92 LEU A N 1
ATOM 734 C CA . LEU A 1 92 ? -3.048 -4.840 3.444 1.00 92.69 92 LEU A CA 1
ATOM 735 C C . LEU A 1 92 ? -2.052 -4.590 4.574 1.00 92.69 92 LEU A C 1
ATOM 737 O O . LEU A 1 92 ? -1.638 -3.459 4.799 1.00 92.69 92 LEU A O 1
ATOM 741 N N . ILE A 1 93 ? -1.674 -5.638 5.301 1.00 90.69 93 ILE A N 1
ATOM 742 C CA . ILE A 1 93 ? -0.722 -5.535 6.407 1.00 90.69 93 ILE A CA 1
ATOM 743 C C . ILE A 1 93 ? 0.478 -6.415 6.095 1.00 90.69 93 ILE A C 1
ATOM 745 O O . ILE A 1 93 ? 0.366 -7.644 6.097 1.00 90.69 93 ILE A O 1
ATOM 749 N N . ASP A 1 94 ? 1.618 -5.779 5.865 1.00 88.56 94 ASP A N 1
ATOM 750 C CA . ASP A 1 94 ? 2.892 -6.463 5.725 1.00 88.56 94 ASP A CA 1
ATOM 751 C C . ASP A 1 94 ? 3.490 -6.769 7.101 1.00 88.56 94 ASP A C 1
ATOM 753 O O . ASP A 1 94 ? 3.253 -6.056 8.082 1.00 88.56 94 ASP A O 1
ATOM 757 N N . GLU A 1 95 ? 4.264 -7.852 7.192 1.00 83.81 95 GLU A N 1
ATOM 758 C CA . GLU A 1 95 ? 4.965 -8.233 8.423 1.00 83.81 95 GLU A CA 1
ATOM 759 C C . GLU A 1 95 ? 4.035 -8.300 9.654 1.00 83.81 95 GLU A C 1
ATOM 761 O O . GLU A 1 95 ? 4.415 -7.959 10.777 1.00 83.81 95 GLU A O 1
ATOM 766 N N . ALA A 1 96 ? 2.790 -8.761 9.466 1.00 79.88 96 ALA A N 1
ATOM 767 C CA . ALA A 1 96 ? 1.741 -8.727 10.492 1.00 79.88 96 ALA A CA 1
ATOM 768 C C . ALA A 1 96 ? 2.133 -9.418 11.817 1.00 79.88 96 ALA A C 1
ATOM 770 O O . ALA A 1 96 ? 1.589 -9.113 12.878 1.00 79.88 96 ALA A O 1
ATOM 771 N N . HIS A 1 97 ? 3.115 -10.324 11.795 1.00 80.12 97 HIS A N 1
ATOM 772 C CA . HIS A 1 97 ? 3.667 -10.937 13.002 1.00 80.12 97 HIS A CA 1
ATOM 773 C C . HIS A 1 97 ? 4.310 -9.910 13.960 1.00 80.12 97 HIS A C 1
ATOM 775 O O . HIS A 1 97 ? 4.300 -10.121 15.174 1.00 80.12 97 HIS A O 1
ATOM 781 N N . ARG A 1 98 ? 4.781 -8.757 13.462 1.00 74.19 98 ARG A N 1
ATOM 782 C CA . ARG A 1 98 ? 5.330 -7.658 14.276 1.00 74.19 98 ARG A CA 1
ATOM 783 C C . ARG A 1 98 ? 4.294 -6.988 15.177 1.00 74.19 98 ARG A C 1
ATOM 785 O O . ARG A 1 98 ? 4.665 -6.439 16.212 1.00 74.19 98 ARG A O 1
ATOM 792 N N . PHE A 1 99 ? 3.000 -7.111 14.871 1.00 68.81 99 PHE A N 1
ATOM 793 C CA . PHE A 1 99 ? 1.932 -6.624 15.753 1.00 68.81 99 PHE A CA 1
ATOM 794 C C . PHE A 1 99 ? 1.913 -7.335 17.110 1.00 68.81 99 PHE A C 1
ATOM 796 O O . PHE A 1 99 ? 1.443 -6.765 18.092 1.00 68.81 99 PHE A O 1
ATOM 803 N N . ARG A 1 100 ? 2.439 -8.564 17.194 1.00 63.47 100 ARG A N 1
ATOM 804 C CA . ARG A 1 100 ? 2.431 -9.357 18.431 1.00 63.47 100 ARG A CA 1
ATOM 805 C C . ARG A 1 100 ? 3.520 -8.956 19.429 1.00 63.47 100 ARG A C 1
ATOM 807 O O . ARG A 1 100 ? 3.319 -9.132 20.628 1.00 63.47 100 ARG A O 1
ATOM 814 N N . ASN A 1 101 ? 4.638 -8.390 18.971 1.00 54.94 101 ASN A N 1
ATOM 815 C CA . ASN A 1 101 ? 5.817 -8.170 19.820 1.00 54.94 101 ASN A CA 1
ATOM 816 C C . ASN A 1 101 ? 5.780 -6.892 20.678 1.00 54.94 101 ASN A C 1
ATOM 818 O O . ASN A 1 101 ? 6.615 -6.749 21.565 1.00 54.94 101 ASN A O 1
ATOM 822 N N . HIS A 1 102 ? 4.789 -6.010 20.511 1.00 53.41 102 HIS A N 1
ATOM 823 C CA . HIS A 1 102 ? 4.590 -4.843 21.391 1.00 53.41 102 HIS A CA 1
ATOM 824 C C . HIS A 1 102 ? 3.477 -5.050 22.433 1.00 53.41 102 HIS A C 1
ATOM 826 O O . HIS A 1 102 ? 2.905 -4.102 22.969 1.00 53.41 102 HIS A O 1
ATOM 832 N N . GLY A 1 103 ? 3.189 -6.314 22.762 1.00 48.16 103 GLY A N 1
ATOM 833 C CA . GLY A 1 103 ? 2.251 -6.720 23.802 1.00 48.16 103 GLY A CA 1
ATOM 834 C C . GLY A 1 103 ? 2.708 -6.365 25.221 1.00 48.16 103 GLY A C 1
ATOM 835 O O . GLY A 1 103 ? 3.070 -7.238 26.002 1.00 48.16 103 GLY A O 1
ATOM 836 N N . LYS A 1 104 ? 2.580 -5.093 25.593 1.00 40.62 104 LYS A N 1
ATOM 837 C CA . LYS A 1 104 ? 1.982 -4.721 26.879 1.00 40.62 104 LYS A CA 1
ATOM 838 C C . LYS A 1 104 ? 0.918 -3.664 26.614 1.00 40.62 104 LYS A C 1
ATOM 840 O O . LYS A 1 104 ? 1.085 -2.497 26.946 1.00 40.62 104 LYS A O 1
ATOM 845 N N . TRP A 1 105 ? -0.202 -4.096 26.035 1.00 45.81 105 TRP A N 1
ATOM 846 C CA . TRP A 1 105 ? -1.465 -3.411 26.282 1.00 4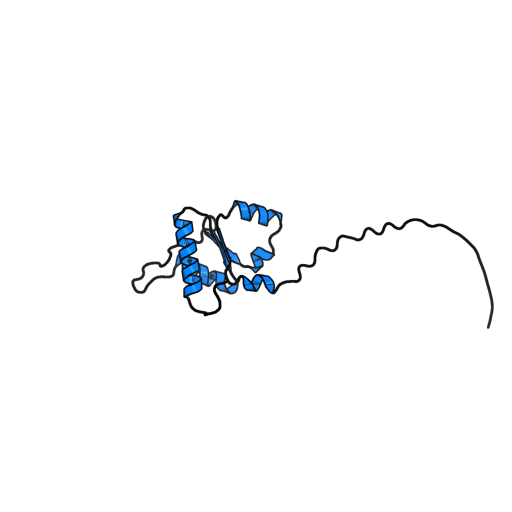5.81 105 TRP A CA 1
ATOM 847 C C . TRP A 1 105 ? -1.727 -3.520 27.787 1.00 45.81 105 TRP A C 1
ATOM 849 O O . TRP A 1 105 ? -2.184 -4.553 28.276 1.00 45.81 105 TRP A O 1
ATOM 859 N N . ALA A 1 106 ? -1.334 -2.498 28.543 1.00 43.97 106 ALA A N 1
ATOM 860 C CA . ALA A 1 106 ? -1.821 -2.326 29.896 1.00 43.97 106 ALA A CA 1
ATOM 861 C C . ALA A 1 106 ? -3.249 -1.788 29.750 1.00 43.97 106 ALA A C 1
ATOM 863 O O . ALA A 1 106 ? -3.403 -0.650 29.302 1.00 43.97 106 ALA A O 1
ATOM 864 N N . PRO A 1 107 ? -4.304 -2.562 30.071 1.00 40.09 107 PRO A N 1
ATOM 865 C CA . PRO A 1 107 ? -5.604 -1.947 30.264 1.00 40.09 107 PRO A CA 1
ATOM 866 C C . PRO A 1 107 ? -5.414 -0.833 31.292 1.00 40.09 107 PRO A C 1
ATOM 868 O O . PRO A 1 107 ? -4.829 -1.060 32.355 1.00 40.09 107 PRO A O 1
ATOM 871 N N . ILE A 1 108 ? -5.849 0.376 30.934 1.00 51.38 108 ILE A N 1
ATOM 872 C CA . ILE A 1 108 ? -5.939 1.526 31.835 1.00 51.38 108 ILE A CA 1
ATOM 873 C C . ILE A 1 108 ? -6.501 0.990 33.158 1.00 51.38 108 ILE A C 1
ATOM 875 O O . ILE A 1 108 ? -7.590 0.405 33.132 1.00 51.38 108 ILE A O 1
ATOM 879 N N . PRO A 1 109 ? -5.783 1.074 34.293 1.00 49.25 109 PRO A N 1
ATOM 880 C CA . PRO A 1 109 ? -6.319 0.550 35.533 1.00 49.25 109 PRO A CA 1
ATOM 881 C C . PRO A 1 109 ? -7.573 1.364 35.852 1.00 49.25 109 PRO A C 1
ATOM 883 O O . PRO A 1 109 ? -7.474 2.541 36.197 1.00 49.25 109 PRO A O 1
ATOM 886 N N . MET A 1 110 ? -8.753 0.746 35.704 1.00 45.44 110 MET A N 1
ATOM 887 C CA . MET A 1 110 ? -9.997 1.288 36.243 1.00 45.44 110 MET A CA 1
ATOM 888 C C . MET A 1 110 ? -9.720 1.608 37.705 1.00 45.44 110 MET A C 1
ATOM 890 O O . MET A 1 110 ? -9.333 0.739 38.493 1.00 45.44 110 MET A O 1
ATOM 894 N N . THR A 1 111 ? -9.832 2.890 38.028 1.00 45.84 111 THR A N 1
ATOM 895 C CA . THR A 1 111 ? -9.631 3.416 39.366 1.00 45.84 111 THR A CA 1
ATOM 896 C C . THR A 1 111 ? -10.503 2.608 40.321 1.00 45.84 111 THR A C 1
ATOM 898 O O . THR A 1 111 ? -11.725 2.559 40.199 1.00 45.84 111 THR A O 1
ATOM 901 N N . LYS A 1 112 ? -9.873 1.911 41.272 1.00 43.34 112 LYS A N 1
ATOM 902 C CA . LYS A 1 112 ? -10.608 1.287 42.370 1.00 43.34 112 LYS A CA 1
ATOM 903 C C . LYS A 1 112 ? -11.152 2.416 43.235 1.00 43.34 112 LYS A C 1
ATOM 905 O O . LYS A 1 112 ? -10.432 2.953 44.076 1.00 43.34 112 LYS A O 1
ATOM 910 N N . THR A 1 113 ? -12.409 2.785 43.019 1.00 39.97 113 THR A N 1
ATOM 911 C CA . THR A 1 113 ? -13.180 3.624 43.933 1.00 39.97 113 THR A CA 1
ATOM 912 C C . THR A 1 113 ? -13.195 2.916 45.285 1.00 39.97 113 THR A C 1
ATOM 914 O O . THR A 1 113 ? -13.920 1.948 45.497 1.00 39.97 113 THR A O 1
ATOM 917 N N . THR A 1 114 ? -12.317 3.336 46.195 1.00 41.78 114 THR A N 1
ATOM 918 C CA . THR A 1 114 ? -12.349 2.870 47.580 1.00 41.78 114 THR A CA 1
ATOM 919 C C . THR A 1 114 ? -13.501 3.591 48.254 1.00 41.78 114 THR A C 1
ATOM 921 O O . THR A 1 114 ? -13.363 4.717 48.729 1.00 41.78 114 THR A O 1
ATOM 924 N N . THR A 1 115 ? -14.657 2.940 48.288 1.00 45.75 115 THR A N 1
ATOM 925 C CA . THR A 1 115 ? -15.748 3.312 49.180 1.00 45.75 115 THR A CA 1
ATOM 926 C C . THR A 1 115 ? -15.285 3.004 50.605 1.00 45.75 115 THR A C 1
ATOM 928 O O . THR A 1 115 ? -15.411 1.878 51.081 1.00 45.75 115 THR A O 1
ATOM 931 N N . ARG A 1 116 ? -14.680 3.985 51.291 1.00 39.56 116 ARG A N 1
ATOM 932 C CA . ARG A 1 116 ? -14.454 3.910 52.742 1.00 39.56 116 ARG A CA 1
ATOM 933 C C . ARG A 1 116 ? -15.809 4.051 53.432 1.00 39.56 116 ARG A C 1
ATOM 935 O O . ARG A 1 116 ? -16.294 5.157 53.665 1.00 39.56 116 ARG A O 1
ATOM 942 N N . GLY A 1 117 ? -16.418 2.902 53.709 1.00 38.22 117 GLY A N 1
ATOM 943 C CA . GLY A 1 117 ? -17.496 2.771 54.676 1.00 38.22 117 GLY A CA 1
ATOM 944 C C . GLY A 1 117 ? -17.024 3.248 56.047 1.00 38.22 117 GLY A C 1
ATOM 945 O O . GLY A 1 117 ? -15.897 2.980 56.465 1.00 38.22 117 GLY A O 1
ATOM 946 N N . ARG A 1 118 ? -17.892 4.020 56.695 1.00 42.53 118 ARG A N 1
ATOM 947 C CA . ARG A 1 118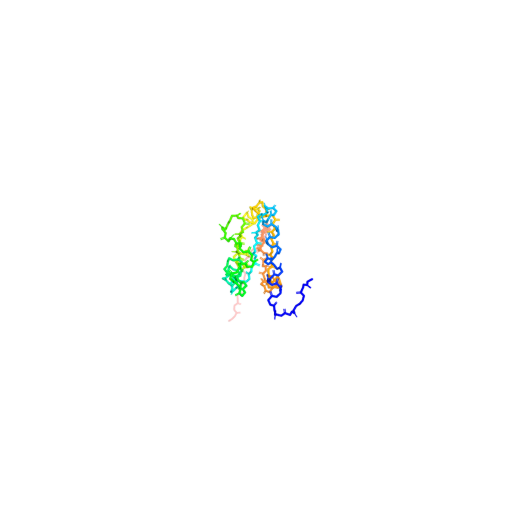 ? -17.771 4.463 58.081 1.00 42.53 118 ARG A CA 1
ATOM 948 C C . ARG A 1 118 ? -17.775 3.232 58.981 1.00 42.53 118 ARG A C 1
ATOM 950 O O . ARG A 1 118 ? -18.654 2.397 58.817 1.00 42.53 118 ARG A O 1
ATOM 957 N N . ASP A 1 119 ? -16.892 3.204 59.970 1.00 41.88 119 ASP A N 1
ATOM 958 C CA . ASP A 1 119 ? -17.272 2.650 61.262 1.00 41.88 119 ASP A CA 1
ATOM 959 C C . ASP A 1 119 ? -16.612 3.433 62.393 1.00 41.88 119 ASP A C 1
ATOM 961 O O . ASP A 1 119 ? -15.438 3.809 62.342 1.00 41.88 119 ASP A O 1
ATOM 965 N N . ALA A 1 120 ? -17.444 3.761 63.370 1.00 42.62 120 ALA A N 1
ATOM 966 C CA . ALA A 1 120 ? -17.168 4.625 64.494 1.00 42.62 120 ALA A CA 1
ATOM 967 C C . ALA A 1 120 ? -17.222 3.794 65.772 1.00 42.62 120 ALA A C 1
ATOM 969 O O . ALA A 1 120 ? -18.244 3.178 66.016 1.00 42.62 120 ALA A O 1
ATOM 970 N N . THR A 1 121 ? -16.176 3.855 66.601 1.00 42.75 121 THR A N 1
ATOM 971 C CA . THR A 1 121 ? -16.190 3.638 68.068 1.00 42.75 121 THR A CA 1
ATOM 972 C C . THR A 1 121 ? -14.758 3.893 68.558 1.00 42.75 121 THR A C 1
ATOM 974 O O . THR A 1 121 ? -13.842 3.180 68.174 1.00 42.75 121 THR A O 1
ATOM 977 N N . ARG A 1 122 ? -14.437 5.051 69.151 1.00 36.25 122 ARG A N 1
ATOM 978 C CA . ARG A 1 122 ? -14.531 5.387 70.587 1.00 36.25 122 ARG A CA 1
ATOM 979 C C . ARG A 1 122 ? -13.779 4.380 71.478 1.00 36.25 122 ARG A C 1
ATOM 981 O O . ARG A 1 122 ? -14.230 3.245 71.587 1.00 36.25 122 ARG A O 1
ATOM 988 N N . THR A 1 123 ? -12.728 4.833 72.186 1.00 39.75 123 THR A N 1
ATOM 989 C CA . THR A 1 123 ? -12.610 4.852 73.676 1.00 39.75 123 THR A CA 1
ATOM 990 C C . THR A 1 123 ? -11.141 4.912 74.178 1.00 39.75 123 THR A C 1
ATOM 992 O O . THR A 1 123 ? -10.362 3.994 73.975 1.00 39.75 123 THR A O 1
ATOM 995 N N . SER A 1 124 ? -10.815 6.049 74.819 1.00 36.81 124 SER A N 1
ATOM 996 C CA . SER A 1 124 ? -9.987 6.306 76.025 1.00 36.81 124 SER A CA 1
ATOM 997 C C . SER A 1 124 ? -8.553 5.760 76.245 1.00 36.81 124 SER A C 1
ATOM 999 O O . SER A 1 124 ? -8.336 4.567 76.396 1.00 36.81 124 SER A O 1
ATOM 1001 N N . ALA A 1 125 ? -7.657 6.723 76.514 1.00 37.38 125 ALA A N 1
ATOM 1002 C CA . ALA A 1 125 ? -6.892 6.942 77.761 1.00 37.38 125 ALA A CA 1
ATOM 1003 C C . ALA A 1 125 ? -5.823 5.940 78.278 1.00 37.38 125 ALA A C 1
ATOM 1005 O O . ALA A 1 125 ? -6.121 4.836 78.706 1.00 37.38 125 ALA A O 1
ATOM 1006 N N . SER A 1 126 ? -4.611 6.499 78.440 1.00 41.34 126 SER A N 1
ATOM 1007 C CA . SER A 1 126 ? -3.728 6.461 79.629 1.00 41.34 126 SER A CA 1
ATOM 1008 C C . SER A 1 126 ? -3.218 5.126 80.208 1.00 41.34 126 SER A C 1
ATOM 1010 O O . SER A 1 126 ? -3.911 4.466 80.973 1.00 41.34 126 SER A O 1
ATOM 1012 N N . CYS A 1 127 ? -1.910 4.891 80.047 1.00 38.78 127 CYS A N 1
ATOM 1013 C CA . CYS A 1 127 ? -0.929 4.452 81.068 1.00 38.78 127 CYS A CA 1
ATOM 1014 C C . CYS A 1 127 ? 0.466 4.558 80.407 1.00 38.78 127 CYS A C 1
ATOM 1016 O O . CYS A 1 127 ? 0.598 4.208 79.245 1.00 38.78 127 CYS A O 1
ATOM 1018 N N . GLY A 1 128 ? 1.551 5.087 80.977 1.00 35.56 128 GLY A N 1
ATOM 1019 C CA . GLY A 1 128 ? 1.960 5.141 82.373 1.00 35.56 128 GLY A CA 1
ATOM 1020 C C . GLY A 1 128 ? 3.079 4.119 82.620 1.00 35.56 128 GLY A C 1
ATOM 1021 O O . GLY A 1 128 ? 2.779 2.948 82.794 1.00 35.56 128 GLY A O 1
ATOM 1022 N N . GLY A 1 129 ? 4.340 4.571 82.711 1.00 36.56 129 GLY A N 1
ATOM 1023 C CA . GLY A 1 129 ? 5.328 3.954 83.612 1.00 36.56 129 GLY A CA 1
ATOM 1024 C C . GLY A 1 129 ? 6.601 3.322 83.024 1.00 36.56 129 GLY A C 1
ATOM 1025 O O . GLY A 1 129 ? 6.538 2.233 82.479 1.00 36.56 129 GLY A O 1
ATOM 1026 N N . ARG A 1 130 ? 7.736 3.994 83.308 1.00 43.28 130 ARG A N 1
ATOM 1027 C CA . ARG A 1 130 ? 9.029 3.511 83.878 1.00 43.28 130 ARG A CA 1
ATOM 1028 C C . ARG A 1 130 ? 9.686 2.277 83.221 1.00 43.28 130 ARG A C 1
ATOM 1030 O O . ARG A 1 130 ? 9.082 1.222 83.125 1.00 43.28 130 ARG A O 1
ATOM 1037 N N . ARG A 1 131 ? 10.979 2.299 82.902 1.00 46.16 131 ARG A N 1
ATOM 1038 C CA . ARG A 1 131 ? 12.127 2.772 83.696 1.00 46.16 131 ARG A CA 1
ATOM 1039 C C . ARG A 1 131 ? 13.210 3.381 82.818 1.00 46.16 131 ARG A C 1
ATOM 1041 O O . ARG A 1 131 ? 13.289 2.971 81.643 1.00 46.16 131 ARG A O 1
#

Radius of gyration: 27.93 Å; chains: 1; bounding box: 32×28×105 Å

pLDDT: mean 75.43, std 21.29, range [35.56, 94.75]

Secondary structure (DSSP, 8-state):
------STHHHHHHHHHHHHHHHTT--EEEEE-GGGHHHHHHHHHT-B-TTS-BSS-----SSSEEEEEHHHHHT--HHHHHHHHHH-SEEEETTGGGGGTT-----------------------------

InterPro domains:
  IPR006935 Helicase/UvrB, N-terminal [PF04851] (6-108)
  IPR027417 P-loop containing nucleoside triphosphate hydrolase [G3DSA:3.40.50.300] (1-124)
  IPR027417 P-loop containing nucleoside triphosphate hydrolase [SSF52540] (2-105)

Organism: NCBI:txid3034025

Sequence (131 aa):
MVSDSVGLGKSFIGGELLRDYRLNNKRCLLIVPANLTDQWTDLLQDATDEDGNPFFNLDVDGTHLDIMSISKFQNLTYETLQEFKQQWDVVLIDEAHRFRNHGKWAPIPMTKTTTRGRDATRTSASCGGRR

Foldseek 3Di:
DPDDDPDCVVLLVVLVVLLVCVVVVFAEEEEEAPVCQVVSQCLQCPDDDPVRHRSRNDDCPVQRYHYHYPVRVVPDDPVVVVVVVVRGPYYHYPPVVVVPVPPPPPPPPPPPPPPPDDDDDDDDDDDDDDD